Protein AF-A0AAN4Z1X7-F1 (afdb_monomer_lite)

Sequence (114 aa):
MDCLIDHYNRSCDLYGVGACESGNLTFTEDGPDLEGLRINYEWLKKNYNSDELSQILCESDSLSVNKEQSFFYLYGMSWCDHIRELKEHTDVHSPPQLRVNGVVTQMPEFSNAF

pLDDT: mean 92.31, std 7.69, range [63.66, 98.44]

Radius of gyration: 15.56 Å; chains: 1; bounding box: 34×29×38 Å

Foldseek 3Di:
DQVLLVLLQVLCVVFNAAAFDTRPLQCVPLVCLQVVLVVVLVVVPVVDPPVQQQCFPDDDPVDTAGNLNVSLVVVLVVLPDDDDNDNYDNDNHGRSRCSNPSRLVPPVSNVVRD

Structure (mmCIF, N/CA/C/O backbone):
data_AF-A0AAN4Z1X7-F1
#
_entry.id   AF-A0AAN4Z1X7-F1
#
loop_
_atom_site.group_PDB
_atom_site.id
_atom_site.type_symbol
_atom_site.label_atom_id
_atom_site.label_alt_id
_atom_site.label_comp_id
_atom_site.label_asym_id
_atom_site.label_entity_id
_atom_site.label_seq_id
_atom_site.pdbx_PDB_ins_code
_atom_site.Cartn_x
_atom_site.Cartn_y
_atom_site.Cartn_z
_atom_site.occupancy
_atom_site.B_iso_or_equiv
_atom_site.auth_seq_id
_atom_site.auth_comp_id
_atom_site.auth_asym_id
_atom_site.auth_atom_id
_atom_site.pdbx_PDB_model_num
ATOM 1 N N . MET A 1 1 ? -3.225 -9.697 -15.180 1.00 82.44 1 MET A N 1
ATOM 2 C CA . MET A 1 1 ? -1.793 -9.366 -15.070 1.00 82.44 1 MET A CA 1
ATOM 3 C C . MET A 1 1 ? -1.565 -7.961 -15.601 1.00 82.44 1 MET A C 1
ATOM 5 O O . MET A 1 1 ? -1.143 -7.112 -14.833 1.00 82.44 1 MET A O 1
ATOM 9 N N . ASP A 1 2 ? -2.006 -7.694 -16.830 1.00 93.38 2 ASP A N 1
ATOM 10 C CA . ASP A 1 2 ? -1.877 -6.406 -17.532 1.00 93.38 2 ASP A CA 1
ATOM 11 C C . ASP A 1 2 ? -2.315 -5.184 -16.713 1.00 93.38 2 ASP A C 1
ATOM 13 O O . ASP A 1 2 ? -1.596 -4.200 -16.668 1.00 93.38 2 ASP A O 1
ATOM 17 N N . CYS A 1 3 ? -3.426 -5.266 -15.970 1.00 94.12 3 CYS A N 1
ATOM 18 C CA . CYS A 1 3 ? -3.871 -4.167 -15.101 1.00 94.12 3 CYS A CA 1
ATOM 19 C C . CYS A 1 3 ? -2.816 -3.758 -14.053 1.00 94.12 3 CYS A C 1
ATOM 21 O O . CYS A 1 3 ? -2.601 -2.570 -13.831 1.00 94.12 3 CYS A O 1
ATOM 23 N N . LEU A 1 4 ? -2.141 -4.731 -13.425 1.00 92.88 4 LEU A N 1
ATOM 24 C CA . LEU A 1 4 ? -1.117 -4.438 -12.419 1.00 92.88 4 LEU A CA 1
ATOM 25 C C . LEU A 1 4 ? 0.152 -3.894 -13.080 1.00 92.88 4 LEU A C 1
ATOM 27 O O . LEU A 1 4 ? 0.718 -2.921 -12.599 1.00 92.88 4 LEU A O 1
ATOM 31 N N . ILE A 1 5 ? 0.553 -4.472 -14.213 1.00 94.50 5 ILE A N 1
ATOM 32 C CA . ILE A 1 5 ? 1.678 -3.972 -15.015 1.00 94.50 5 ILE A CA 1
ATOM 33 C C . ILE A 1 5 ? 1.442 -2.510 -15.419 1.00 94.50 5 ILE A C 1
ATOM 35 O O . ILE A 1 5 ? 2.306 -1.662 -15.211 1.00 94.50 5 ILE A O 1
ATOM 39 N N . ASP A 1 6 ? 0.254 -2.195 -15.936 1.00 95.44 6 ASP A N 1
ATOM 40 C CA . ASP A 1 6 ? -0.126 -0.840 -16.334 1.00 95.44 6 ASP A CA 1
ATOM 41 C C . ASP A 1 6 ? -0.187 0.118 -15.141 1.00 95.44 6 ASP A C 1
ATOM 43 O O . ASP A 1 6 ? 0.212 1.279 -15.257 1.00 95.44 6 ASP A O 1
ATOM 47 N N . HIS A 1 7 ? -0.668 -0.352 -13.988 1.00 94.75 7 HIS A N 1
ATOM 48 C CA . HIS A 1 7 ? -0.675 0.425 -12.749 1.00 94.75 7 HIS A CA 1
ATOM 49 C C . HIS A 1 7 ? 0.740 0.824 -12.324 1.00 94.75 7 HIS A C 1
ATOM 51 O O . HIS A 1 7 ? 0.985 1.991 -12.017 1.00 94.75 7 HIS A O 1
ATOM 57 N N . TYR A 1 8 ? 1.680 -0.116 -12.353 1.00 94.38 8 TYR A N 1
ATOM 58 C CA . TYR A 1 8 ? 3.068 0.129 -11.967 1.00 94.38 8 TYR A CA 1
ATOM 59 C C . TYR A 1 8 ? 3.817 1.003 -12.979 1.00 94.38 8 TYR A C 1
ATOM 61 O O . TYR A 1 8 ? 4.508 1.940 -12.575 1.00 94.38 8 TYR A O 1
ATOM 69 N N . ASN A 1 9 ? 3.565 0.820 -14.279 1.00 93.12 9 ASN A N 1
ATOM 70 C CA . ASN A 1 9 ? 4.035 1.746 -15.314 1.00 93.12 9 ASN A CA 1
ATOM 71 C C . ASN A 1 9 ? 3.577 3.189 -15.037 1.00 93.12 9 ASN A C 1
ATOM 73 O O . ASN A 1 9 ? 4.386 4.108 -15.058 1.00 93.12 9 ASN A O 1
ATOM 77 N N . ARG A 1 10 ? 2.298 3.403 -14.702 1.00 92.88 10 ARG A N 1
ATOM 78 C CA . ARG A 1 10 ? 1.779 4.748 -14.380 1.00 92.88 10 ARG A CA 1
ATOM 79 C C . ARG A 1 10 ? 2.271 5.277 -13.034 1.00 92.88 10 ARG A C 1
ATOM 81 O O . ARG A 1 10 ? 2.435 6.480 -12.865 1.00 92.88 10 ARG A O 1
ATOM 88 N N . SER A 1 11 ? 2.495 4.395 -12.064 1.00 92.06 11 SER A N 1
ATOM 89 C CA . SER A 1 11 ? 3.035 4.764 -10.751 1.00 92.06 11 SER A CA 1
ATOM 90 C C . SER A 1 11 ? 4.480 5.248 -10.856 1.00 92.06 11 SER A C 1
ATOM 92 O O . SER A 1 11 ? 4.876 6.140 -10.113 1.00 92.06 11 SER A O 1
ATOM 94 N N . CYS A 1 12 ? 5.245 4.708 -11.805 1.00 89.44 12 CYS A N 1
ATOM 95 C CA . CYS A 1 12 ? 6.591 5.156 -12.146 1.00 89.44 12 CYS A CA 1
ATOM 96 C C . CYS A 1 12 ? 6.612 6.621 -12.597 1.00 89.44 12 CYS A C 1
ATOM 98 O O . CYS A 1 12 ? 7.418 7.399 -12.088 1.00 89.44 12 CYS A O 1
ATOM 100 N N . ASP A 1 13 ? 5.650 7.027 -13.431 1.00 86.81 13 ASP A N 1
ATOM 101 C CA . ASP A 1 13 ? 5.503 8.422 -13.868 1.00 86.81 13 ASP A CA 1
ATOM 102 C C . ASP A 1 13 ? 5.146 9.380 -12.715 1.00 86.81 13 ASP A C 1
ATOM 104 O O . ASP A 1 13 ? 5.516 10.553 -12.736 1.00 86.81 13 ASP A O 1
ATOM 108 N N . LEU A 1 14 ? 4.398 8.898 -11.715 1.00 88.00 14 LEU A N 1
ATOM 109 C CA . LEU A 1 14 ? 3.872 9.722 -10.619 1.00 88.00 14 LEU A CA 1
ATOM 110 C C . LEU A 1 14 ? 4.796 9.793 -9.399 1.00 88.00 14 LEU A C 1
ATOM 112 O O . LEU A 1 14 ? 4.889 10.838 -8.755 1.00 88.00 14 LEU A O 1
ATOM 116 N N . TYR A 1 15 ? 5.423 8.673 -9.047 1.00 87.69 15 TYR A N 1
ATOM 117 C CA . TYR A 1 15 ? 6.139 8.481 -7.784 1.00 87.69 15 TYR A CA 1
ATOM 118 C C . TYR A 1 15 ? 7.612 8.109 -7.972 1.00 87.69 15 TYR A C 1
ATOM 120 O O . TYR A 1 15 ? 8.333 7.986 -6.979 1.00 87.69 15 TYR A O 1
ATOM 128 N N . GLY A 1 16 ? 8.062 7.905 -9.213 1.00 81.88 16 GLY A N 1
ATOM 129 C CA . GLY A 1 16 ? 9.452 7.596 -9.520 1.00 81.88 16 GLY A CA 1
ATOM 130 C C . GLY A 1 16 ? 10.387 8.750 -9.163 1.00 81.88 16 GLY A C 1
ATOM 131 O O . GLY A 1 16 ? 10.045 9.924 -9.301 1.00 81.88 16 GLY A O 1
ATOM 132 N N . VAL A 1 17 ? 11.593 8.410 -8.709 1.00 78.12 17 VAL A N 1
ATOM 133 C CA . VAL A 1 17 ? 12.661 9.380 -8.442 1.00 78.12 17 VAL A CA 1
ATOM 134 C C . VAL A 1 17 ? 13.876 9.018 -9.291 1.00 78.12 17 VAL A C 1
ATOM 136 O O . VAL A 1 17 ? 14.454 7.947 -9.123 1.00 78.12 17 VAL A O 1
ATOM 139 N N . GLY A 1 18 ? 14.277 9.914 -10.194 1.00 81.19 18 GLY A N 1
ATOM 140 C CA . GLY A 1 18 ? 15.340 9.647 -11.168 1.00 81.19 18 GLY A CA 1
ATOM 141 C C . GLY A 1 18 ? 14.875 8.723 -12.298 1.00 81.19 18 GLY A C 1
ATOM 142 O O . GLY A 1 18 ? 13.728 8.804 -12.735 1.00 81.19 18 GLY A O 1
ATOM 143 N N . ALA A 1 19 ? 15.768 7.864 -12.796 1.00 80.38 19 ALA A N 1
ATOM 144 C CA . ALA A 1 19 ? 15.392 6.834 -13.757 1.00 80.38 19 ALA A CA 1
ATOM 145 C C . ALA A 1 19 ? 14.496 5.783 -13.097 1.00 80.38 19 ALA A C 1
ATOM 147 O O . ALA A 1 19 ? 14.825 5.247 -12.038 1.00 80.38 19 ALA A O 1
ATOM 148 N N . CYS A 1 20 ? 13.380 5.478 -13.748 1.00 85.00 20 CYS A N 1
ATOM 149 C CA . CYS A 1 20 ? 12.407 4.513 -13.275 1.00 85.00 20 CYS A CA 1
ATOM 150 C C . CYS A 1 20 ? 11.946 3.659 -14.464 1.00 8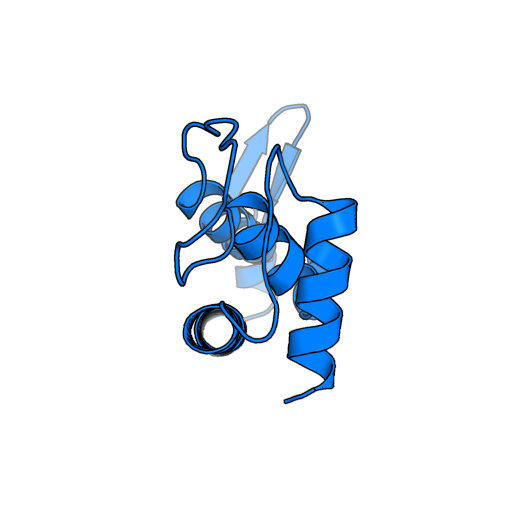5.00 20 CYS A C 1
ATOM 152 O O . CYS A 1 20 ? 11.548 4.187 -15.501 1.00 85.00 20 CYS A O 1
ATOM 154 N N . GLU A 1 21 ? 12.031 2.341 -14.302 1.00 86.56 21 GLU A N 1
ATOM 155 C CA . GLU A 1 21 ? 11.411 1.343 -15.171 1.00 86.56 21 GLU A CA 1
ATOM 156 C C . GLU A 1 21 ? 10.610 0.401 -14.274 1.00 86.56 21 GLU A C 1
ATOM 158 O O . GLU A 1 21 ? 11.050 0.062 -13.178 1.00 86.56 21 GLU A O 1
ATOM 163 N N . SER A 1 22 ? 9.410 0.021 -14.704 1.00 88.38 22 SER A N 1
ATOM 164 C CA . SER A 1 22 ? 8.514 -0.823 -13.916 1.00 88.38 22 SER A CA 1
ATOM 165 C C . SER A 1 22 ? 7.610 -1.645 -14.845 1.00 88.38 22 SER A C 1
ATOM 167 O O . SER A 1 22 ? 7.900 -1.807 -16.036 1.00 88.38 22 SER A O 1
ATOM 169 N N . GLY A 1 23 ? 6.538 -2.226 -14.313 1.00 89.44 23 GLY A N 1
ATOM 170 C CA . GLY A 1 23 ? 5.602 -3.030 -15.087 1.00 89.44 23 GLY A CA 1
ATOM 171 C C . GLY A 1 23 ? 6.166 -4.415 -15.388 1.00 89.44 23 GLY A C 1
ATOM 172 O O . GLY A 1 23 ? 6.348 -5.212 -14.478 1.00 89.44 23 GLY A O 1
ATOM 173 N N . ASN A 1 24 ? 6.427 -4.747 -16.657 1.00 92.50 24 ASN A N 1
ATOM 174 C CA . ASN A 1 24 ? 6.860 -6.106 -17.026 1.00 92.50 24 ASN A CA 1
ATOM 175 C C . ASN A 1 24 ? 8.194 -6.512 -16.384 1.00 92.50 24 ASN A C 1
ATOM 177 O O . ASN A 1 24 ? 8.364 -7.682 -16.053 1.00 92.50 24 ASN A O 1
ATOM 181 N N . LEU A 1 25 ? 9.123 -5.563 -16.228 1.00 92.75 25 LEU A N 1
ATOM 182 C CA . LEU A 1 25 ? 10.428 -5.814 -15.612 1.00 92.75 25 LEU A CA 1
ATOM 183 C C . LEU A 1 25 ? 10.290 -6.205 -14.134 1.00 92.75 25 LEU A C 1
ATOM 185 O O . LEU A 1 25 ? 11.011 -7.082 -13.668 1.00 92.75 25 LEU A O 1
ATOM 189 N N . THR A 1 26 ? 9.355 -5.569 -13.425 1.00 94.38 26 THR A N 1
ATOM 190 C CA . THR A 1 26 ? 9.253 -5.618 -11.961 1.00 94.38 26 THR A 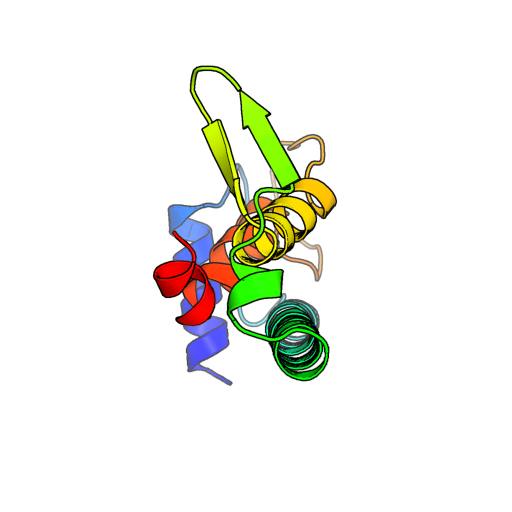CA 1
ATOM 191 C C . THR A 1 26 ? 8.063 -6.425 -11.447 1.00 94.38 26 THR A C 1
ATOM 193 O O . THR A 1 26 ? 7.969 -6.713 -10.256 1.00 94.38 26 THR A O 1
ATOM 196 N N . PHE A 1 27 ? 7.162 -6.859 -12.337 1.00 93.62 27 PHE A N 1
ATOM 197 C CA . PHE A 1 27 ? 5.903 -7.521 -11.985 1.00 93.62 27 PHE A CA 1
ATOM 198 C C . PHE A 1 27 ? 6.079 -8.736 -11.064 1.00 93.62 27 PHE A C 1
ATOM 200 O O . PHE A 1 27 ? 5.232 -8.988 -10.204 1.00 93.62 27 PHE A O 1
ATOM 207 N N . THR A 1 28 ? 7.161 -9.500 -11.238 1.00 94.25 28 THR A N 1
ATOM 208 C CA . THR A 1 28 ? 7.427 -10.690 -10.419 1.00 94.25 28 THR A CA 1
ATOM 209 C C . THR A 1 28 ? 7.735 -10.366 -8.961 1.00 94.25 28 THR A C 1
ATOM 211 O O . THR A 1 28 ? 7.642 -11.275 -8.148 1.00 94.25 28 THR A O 1
ATOM 214 N N . GLU A 1 29 ? 8.041 -9.110 -8.633 1.00 95.38 29 GLU A N 1
ATOM 215 C CA . GLU A 1 29 ? 8.238 -8.606 -7.268 1.00 95.38 29 GLU A CA 1
ATOM 216 C C . GLU A 1 29 ? 7.055 -7.730 -6.819 1.00 95.38 29 GLU A C 1
ATOM 218 O O . GLU A 1 29 ? 6.533 -7.903 -5.719 1.00 95.38 29 GLU A O 1
ATOM 223 N N . ASP A 1 30 ? 6.540 -6.874 -7.708 1.00 95.31 30 ASP A N 1
ATOM 224 C CA . ASP A 1 30 ? 5.399 -5.990 -7.431 1.00 95.31 30 ASP A CA 1
ATOM 225 C C . ASP A 1 30 ? 4.115 -6.765 -7.077 1.00 95.31 30 ASP A C 1
ATOM 227 O O . ASP A 1 30 ? 3.358 -6.390 -6.178 1.00 95.31 30 ASP A O 1
ATOM 231 N N . GLY A 1 31 ? 3.854 -7.869 -7.788 1.00 95.19 31 GLY A N 1
ATOM 232 C CA . GLY A 1 31 ? 2.713 -8.743 -7.521 1.00 95.19 31 GLY A CA 1
ATOM 233 C C . GLY A 1 31 ? 2.772 -9.363 -6.120 1.00 95.19 31 GLY A C 1
ATOM 234 O O . GLY A 1 31 ? 1.811 -9.215 -5.358 1.00 95.19 31 GLY A O 1
ATOM 235 N N . PRO A 1 32 ? 3.875 -10.044 -5.760 1.00 96.31 32 PRO A N 1
ATOM 236 C CA . PRO A 1 32 ? 4.084 -10.552 -4.408 1.00 96.31 32 PRO A CA 1
ATOM 237 C C . PRO A 1 32 ? 4.069 -9.492 -3.306 1.00 96.31 32 PRO A C 1
ATOM 239 O O . PRO A 1 32 ? 3.539 -9.783 -2.236 1.00 96.31 32 PRO A O 1
ATOM 242 N N . ASP A 1 33 ? 4.578 -8.281 -3.538 1.00 96.94 33 ASP A N 1
ATOM 243 C CA . ASP A 1 33 ? 4.489 -7.200 -2.548 1.00 96.94 33 ASP A CA 1
ATOM 244 C C . ASP A 1 33 ? 3.037 -6.834 -2.229 1.00 96.94 33 ASP A C 1
ATOM 246 O O . ASP A 1 33 ? 2.657 -6.731 -1.058 1.00 96.94 33 ASP A O 1
ATOM 250 N N . LEU A 1 34 ? 2.212 -6.674 -3.271 1.00 97.00 34 LEU A N 1
ATOM 251 C CA . LEU A 1 34 ? 0.795 -6.357 -3.120 1.00 97.00 34 LEU A CA 1
ATOM 252 C C . LEU A 1 34 ? 0.046 -7.481 -2.403 1.00 97.00 34 LEU A C 1
ATOM 254 O O . LEU A 1 34 ? -0.655 -7.243 -1.417 1.00 97.00 34 LEU A O 1
ATOM 258 N N . GLU A 1 35 ? 0.181 -8.709 -2.897 1.00 97.06 35 GLU A N 1
ATOM 259 C CA . GLU A 1 35 ? -0.573 -9.835 -2.353 1.00 97.06 35 GLU A CA 1
ATOM 260 C C . GLU A 1 35 ? -0.086 -10.217 -0.951 1.00 97.06 35 GLU A C 1
ATOM 262 O O . GLU A 1 35 ? -0.888 -10.513 -0.065 1.00 97.06 35 GLU A O 1
ATOM 267 N N . GLY A 1 36 ? 1.222 -10.124 -0.704 1.00 97.81 36 GLY A N 1
ATOM 268 C CA . GLY A 1 36 ? 1.806 -10.323 0.615 1.00 97.81 36 GLY A CA 1
ATOM 269 C C . GLY A 1 36 ? 1.253 -9.335 1.639 1.00 97.81 36 GLY A C 1
ATOM 270 O O . GLY A 1 36 ? 0.894 -9.738 2.748 1.00 97.81 36 GLY A O 1
ATOM 271 N N . LEU A 1 37 ? 1.116 -8.053 1.277 1.00 98.06 37 LEU A N 1
ATOM 272 C CA . LEU A 1 37 ? 0.534 -7.066 2.186 1.00 98.06 37 LEU A CA 1
ATOM 273 C C . LEU A 1 37 ? -0.963 -7.305 2.423 1.00 98.06 37 LEU A C 1
ATOM 275 O O . LEU A 1 37 ? -1.410 -7.197 3.565 1.00 98.06 37 LEU A O 1
ATOM 279 N N . ARG A 1 38 ? -1.724 -7.691 1.390 1.00 98.00 38 ARG A N 1
ATOM 280 C CA . ARG A 1 38 ? -3.149 -8.048 1.520 1.00 98.00 38 ARG A CA 1
ATOM 281 C C . ARG A 1 38 ? -3.361 -9.222 2.468 1.00 98.00 38 ARG A C 1
ATOM 283 O O . ARG A 1 38 ? -4.135 -9.094 3.412 1.00 98.00 38 ARG A O 1
ATOM 290 N N . ILE A 1 39 ? -2.617 -10.315 2.293 1.00 98.44 39 ILE A N 1
ATOM 291 C CA . ILE A 1 39 ? -2.689 -11.486 3.181 1.00 98.44 39 ILE A CA 1
ATOM 292 C C . ILE A 1 39 ? -2.327 -11.101 4.621 1.00 98.44 39 ILE A C 1
ATOM 294 O O . ILE A 1 39 ? -3.003 -11.515 5.566 1.00 98.44 39 ILE A O 1
ATOM 298 N N . ASN A 1 40 ? -1.288 -10.282 4.810 1.00 98.12 40 ASN A N 1
ATOM 299 C CA . ASN A 1 40 ? -0.899 -9.803 6.138 1.00 98.12 40 ASN A CA 1
ATOM 300 C C . ASN A 1 40 ? -1.986 -8.928 6.783 1.00 98.12 40 ASN A C 1
ATOM 302 O O . ASN A 1 40 ? -2.247 -9.058 7.981 1.00 98.12 40 ASN A O 1
ATOM 306 N N . TYR A 1 41 ? -2.650 -8.072 6.003 1.00 98.38 41 TYR A N 1
ATOM 307 C CA . TYR A 1 41 ? -3.758 -7.253 6.486 1.00 98.38 41 TYR A CA 1
ATOM 308 C C . TYR A 1 41 ? -4.991 -8.106 6.828 1.00 98.38 41 TYR A C 1
ATOM 310 O O . TYR A 1 41 ? -5.598 -7.922 7.884 1.00 98.38 41 TYR A O 1
ATOM 318 N N . GLU A 1 42 ? -5.334 -9.105 6.011 1.00 98.25 42 GLU A N 1
ATOM 319 C CA . GLU A 1 42 ? -6.387 -10.073 6.349 1.00 98.25 42 GLU A CA 1
ATOM 320 C C . GLU A 1 42 ? -6.081 -10.792 7.669 1.00 98.25 42 GLU A C 1
ATOM 322 O O . GLU A 1 42 ? -6.960 -10.963 8.519 1.00 98.25 42 GLU A O 1
ATOM 327 N N . TRP A 1 43 ? -4.818 -11.170 7.881 1.00 98.31 43 TRP A N 1
ATOM 328 C CA . TRP A 1 43 ? -4.368 -11.749 9.142 1.00 98.31 43 TRP A CA 1
ATOM 329 C C . TRP A 1 43 ? -4.539 -10.788 10.318 1.00 98.31 43 TRP A C 1
ATOM 331 O O . TRP A 1 43 ? -5.009 -11.214 11.374 1.00 98.31 43 TRP A O 1
ATOM 341 N N . LEU A 1 44 ? -4.228 -9.501 10.149 1.00 98.06 44 LEU A N 1
ATOM 342 C CA . LEU A 1 44 ? -4.490 -8.480 11.164 1.00 98.06 44 LEU A CA 1
ATOM 343 C C . LEU A 1 44 ? -5.984 -8.453 11.535 1.00 98.06 44 LEU A C 1
ATOM 345 O O . LEU A 1 44 ? -6.326 -8.603 12.707 1.00 98.06 44 LEU A O 1
ATOM 349 N N . LYS A 1 45 ? -6.883 -8.350 10.548 1.00 97.38 45 LYS A N 1
ATOM 350 C CA . LYS A 1 45 ? -8.341 -8.296 10.782 1.00 97.38 45 LYS A CA 1
ATOM 351 C C . LYS A 1 45 ? -8.911 -9.587 11.371 1.00 97.38 45 LYS A C 1
ATOM 353 O O . LYS A 1 45 ? -9.929 -9.550 12.053 1.00 97.38 45 LYS A O 1
ATOM 358 N N . LYS A 1 46 ? -8.273 -10.732 11.121 1.00 98.06 46 LYS A N 1
ATOM 359 C CA . LYS A 1 46 ? -8.676 -12.023 11.697 1.00 98.06 46 LYS A CA 1
ATOM 360 C C . LYS A 1 46 ? -8.276 -12.172 13.166 1.00 98.06 46 LYS A C 1
ATOM 362 O O . LYS A 1 46 ? -8.955 -12.885 13.902 1.00 98.06 46 LYS A O 1
ATOM 367 N N . ASN A 1 47 ? -7.170 -11.555 13.578 1.00 98.12 47 ASN A N 1
ATOM 368 C CA . ASN A 1 47 ? -6.619 -11.704 14.928 1.00 98.12 47 ASN A CA 1
ATOM 369 C C . ASN A 1 47 ? -7.081 -10.617 15.907 1.00 98.12 47 ASN A C 1
ATOM 371 O O . ASN A 1 47 ? -6.935 -10.812 17.110 1.00 98.12 47 ASN A O 1
ATOM 375 N N . TYR A 1 48 ? -7.637 -9.509 15.413 1.00 98.12 48 TYR A N 1
ATOM 376 C CA . TYR A 1 48 ? -8.085 -8.389 16.237 1.00 98.12 48 TYR A CA 1
ATOM 377 C C . TYR A 1 48 ? -9.519 -7.993 15.900 1.00 98.12 48 TYR A C 1
ATOM 379 O O . TYR A 1 48 ? -9.899 -7.913 14.732 1.00 98.12 48 TYR A O 1
ATOM 387 N N . ASN A 1 49 ? -10.310 -7.704 16.929 1.00 97.94 49 ASN A N 1
ATOM 388 C CA . ASN A 1 49 ? -11.646 -7.141 16.750 1.00 97.94 49 ASN A CA 1
ATOM 389 C C . ASN A 1 49 ? -11.597 -5.618 16.500 1.00 97.94 49 ASN A C 1
ATOM 391 O O . ASN A 1 49 ? -10.542 -4.988 16.575 1.00 97.94 49 ASN A O 1
ATOM 395 N N . SER A 1 50 ? -12.750 -5.012 16.206 1.00 96.50 50 SER A N 1
ATOM 396 C CA . SER A 1 50 ? -12.846 -3.582 15.880 1.00 96.50 50 SER A CA 1
ATOM 397 C C . SER A 1 50 ? -12.339 -2.650 16.988 1.00 96.50 50 SER A C 1
ATOM 399 O O . SER A 1 50 ? -11.708 -1.639 16.675 1.00 96.50 50 SER A O 1
ATOM 401 N N . ASP A 1 51 ? -12.565 -2.984 18.262 1.00 97.88 51 ASP A N 1
ATOM 402 C CA . ASP A 1 51 ? -12.113 -2.163 19.393 1.00 97.88 51 ASP A CA 1
ATOM 403 C C . ASP A 1 51 ? -10.585 -2.224 19.522 1.00 97.88 51 ASP A C 1
ATOM 405 O O . ASP A 1 51 ? -9.924 -1.204 19.715 1.00 97.88 51 ASP A O 1
ATOM 409 N N . GLU A 1 52 ? -10.004 -3.413 19.339 1.00 98.19 52 GLU A N 1
ATOM 410 C CA . GLU A 1 52 ? -8.552 -3.604 19.347 1.00 98.19 52 GLU A CA 1
ATOM 411 C C . GLU A 1 52 ? -7.874 -2.895 18.170 1.00 98.19 52 GLU A C 1
ATOM 413 O O . GLU A 1 52 ? -6.819 -2.289 18.343 1.00 98.19 52 GLU A O 1
ATOM 418 N N . LEU A 1 53 ? -8.470 -2.929 16.976 1.00 98.19 53 LEU A N 1
ATOM 419 C CA . LEU A 1 53 ? -7.954 -2.222 15.798 1.00 98.19 53 LEU A CA 1
ATOM 420 C C . LEU A 1 53 ? -8.014 -0.697 15.952 1.00 98.19 53 LEU A C 1
ATOM 422 O O . LEU A 1 53 ? -7.110 0.005 15.497 1.00 98.19 53 LEU A O 1
ATOM 426 N N . SER A 1 54 ? -9.037 -0.196 16.646 1.00 97.69 54 SER A N 1
ATOM 427 C CA . SER A 1 54 ? -9.218 1.235 16.921 1.00 97.69 54 SER A CA 1
ATOM 428 C C . SER A 1 54 ? -8.353 1.741 18.080 1.00 97.69 54 SER A C 1
ATOM 430 O O . SER A 1 54 ? -8.294 2.945 18.323 1.00 97.69 54 SER A O 1
ATOM 432 N N . GLN A 1 55 ? -7.666 0.848 18.799 1.00 98.25 55 GLN A N 1
ATOM 433 C CA . GLN A 1 55 ? -6.795 1.215 19.910 1.00 98.25 55 GLN A CA 1
ATOM 434 C C . GLN A 1 55 ? -5.663 2.134 19.434 1.00 98.25 55 GLN A C 1
ATOM 436 O O . GLN A 1 55 ? -4.865 1.747 18.578 1.00 98.25 55 GLN A O 1
ATOM 441 N N . ILE A 1 56 ? -5.551 3.316 20.045 1.00 98.12 56 ILE A N 1
ATOM 442 C CA . ILE A 1 56 ? -4.433 4.240 19.822 1.00 98.12 56 ILE A CA 1
ATOM 443 C C . ILE A 1 56 ? -3.140 3.624 20.364 1.00 98.12 56 ILE A C 1
ATOM 445 O O . ILE A 1 56 ? -3.074 3.214 21.524 1.00 98.12 56 ILE A O 1
ATOM 449 N N . LEU A 1 57 ? -2.119 3.538 19.511 1.00 96.50 57 LEU A N 1
ATOM 450 C CA . LEU A 1 57 ? -0.797 2.999 19.851 1.00 96.50 57 LEU A CA 1
ATOM 451 C C . LEU A 1 57 ? 0.272 4.082 19.971 1.00 96.50 57 LEU A C 1
ATOM 453 O O . LEU A 1 57 ? 1.246 3.903 20.698 1.00 96.50 57 LEU A O 1
ATOM 457 N N . CYS A 1 58 ? 0.106 5.184 19.246 1.00 94.06 58 CYS A N 1
ATOM 458 C CA . CYS A 1 58 ? 0.999 6.330 19.288 1.00 94.06 58 CYS A CA 1
ATOM 459 C C . CYS A 1 58 ? 0.157 7.601 19.234 1.00 94.06 58 CYS A C 1
ATOM 461 O O . CYS A 1 58 ? -0.733 7.712 18.392 1.00 94.06 58 CYS A O 1
ATOM 463 N N . GLU A 1 59 ? 0.438 8.546 20.124 1.00 95.75 59 GLU A N 1
ATOM 464 C CA . GLU A 1 59 ? -0.251 9.828 20.188 1.00 95.75 59 GLU A CA 1
ATOM 465 C C . GLU A 1 59 ? 0.764 10.937 20.471 1.00 95.75 59 GLU A C 1
ATOM 467 O O . GLU A 1 59 ? 1.624 10.817 21.345 1.00 95.75 59 GLU A O 1
ATOM 472 N N . SER A 1 60 ? 0.677 12.008 19.694 1.00 93.19 60 SER A N 1
ATOM 473 C CA . SER A 1 60 ? 1.425 13.250 19.853 1.00 93.19 60 SER A CA 1
ATOM 474 C C . SER A 1 60 ? 0.512 14.431 19.528 1.00 93.19 60 SER A C 1
ATOM 476 O O . SER A 1 60 ? -0.585 14.237 19.002 1.00 93.19 60 SER A O 1
ATOM 478 N N . ASP A 1 61 ? 0.984 15.655 19.765 1.00 93.31 61 ASP A N 1
ATOM 479 C CA . ASP A 1 61 ? 0.202 16.883 19.555 1.00 93.31 61 ASP A CA 1
ATOM 480 C C . ASP A 1 61 ? -0.369 17.034 18.130 1.00 93.31 61 ASP A C 1
ATOM 482 O O . ASP A 1 61 ? -1.347 17.752 17.930 1.00 93.31 61 ASP A O 1
ATOM 486 N N . SER A 1 62 ? 0.233 16.378 17.131 1.00 92.75 62 SER A N 1
ATOM 487 C CA . SER A 1 62 ? -0.156 16.480 15.719 1.00 92.75 62 SER A CA 1
ATOM 488 C C . SER A 1 62 ? -0.552 15.157 15.063 1.00 92.75 62 SER A C 1
ATOM 490 O O . SER A 1 62 ? -0.952 15.162 13.899 1.00 92.75 62 SER A O 1
ATOM 492 N N . LEU A 1 63 ? -0.437 14.027 15.766 1.00 93.62 63 LEU A N 1
ATOM 493 C CA . LEU A 1 63 ? -0.644 12.707 15.176 1.00 93.62 63 LEU A CA 1
ATOM 494 C C . LEU A 1 63 ? -1.169 11.716 16.213 1.00 93.62 63 LEU A C 1
ATOM 496 O O . LEU A 1 63 ? -0.513 11.488 17.227 1.00 93.62 63 LEU A O 1
ATOM 500 N N . SER A 1 64 ? -2.298 11.081 15.908 1.00 96.44 64 SER A N 1
ATOM 501 C CA . SER A 1 64 ? -2.834 9.937 16.645 1.00 96.44 64 SER A CA 1
ATOM 502 C C . SER A 1 64 ? -2.940 8.756 15.686 1.00 96.44 64 SER A C 1
ATOM 504 O O . SER A 1 64 ? -3.525 8.886 14.613 1.00 96.44 64 SER A O 1
ATOM 506 N N . VAL A 1 65 ? -2.314 7.635 16.043 1.00 97.88 65 VAL A N 1
ATOM 507 C CA . VAL A 1 65 ? -2.212 6.436 15.205 1.00 97.88 65 VAL A CA 1
ATOM 508 C C . VAL A 1 65 ? -2.858 5.268 15.930 1.00 97.88 65 VAL A C 1
ATOM 510 O O . VAL A 1 65 ? -2.377 4.838 16.985 1.00 97.88 65 VAL A O 1
ATOM 513 N N . ASN A 1 66 ? -3.926 4.726 15.349 1.00 98.19 66 ASN A N 1
ATOM 514 C CA . ASN A 1 66 ? -4.542 3.493 15.830 1.00 98.19 66 ASN A CA 1
ATOM 515 C C . ASN A 1 66 ? -3.804 2.240 15.318 1.00 98.19 66 ASN A C 1
ATOM 517 O O . ASN A 1 66 ? -2.906 2.314 14.475 1.00 98.19 66 ASN A O 1
ATOM 521 N N . LYS A 1 67 ? -4.153 1.063 15.843 1.00 98.19 67 LYS A N 1
ATOM 522 C CA . LYS A 1 67 ? -3.502 -0.204 15.479 1.00 98.19 67 LYS A CA 1
ATOM 523 C C . LYS A 1 67 ? -3.631 -0.514 13.984 1.00 98.19 67 LYS A C 1
ATOM 525 O O . LYS A 1 67 ? -2.650 -0.950 13.384 1.00 98.19 67 LYS A O 1
ATOM 530 N N . GLU A 1 68 ? -4.780 -0.248 13.373 1.00 98.25 68 GLU A N 1
ATOM 531 C CA . GLU A 1 68 ? -4.987 -0.447 11.933 1.00 98.25 68 GLU A CA 1
ATOM 532 C C . GLU A 1 68 ? -4.107 0.476 11.072 1.00 98.25 68 GLU A C 1
ATOM 534 O O . GLU A 1 68 ? -3.416 0.008 10.173 1.00 98.25 68 GLU A O 1
ATOM 539 N N . GLN A 1 69 ? -4.025 1.764 11.398 1.00 98.25 69 GLN A N 1
ATOM 540 C CA . GLN A 1 69 ? -3.130 2.722 10.744 1.00 98.25 69 GLN A CA 1
ATOM 541 C C . GLN A 1 69 ? -1.656 2.362 10.956 1.00 98.25 69 GLN A C 1
ATOM 543 O O . GLN A 1 69 ? -0.838 2.495 10.044 1.00 98.25 69 GLN A O 1
ATOM 548 N N . SER A 1 70 ? -1.303 1.864 12.148 1.00 97.81 70 SER A N 1
ATOM 549 C CA . SER A 1 70 ? 0.071 1.472 12.476 1.00 97.81 70 SER A CA 1
ATO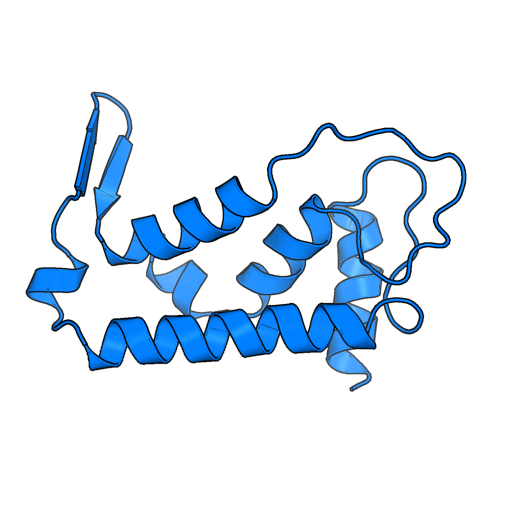M 550 C C . SER A 1 70 ? 0.605 0.376 11.552 1.00 97.81 70 SER A C 1
ATOM 552 O O . SER A 1 70 ? 1.790 0.387 11.235 1.00 97.81 70 SER A O 1
ATOM 554 N N . PHE A 1 71 ? -0.260 -0.517 11.055 1.00 98.00 71 PHE A N 1
ATOM 555 C CA . PHE A 1 71 ? 0.110 -1.540 10.077 1.00 98.00 71 PHE A CA 1
ATOM 556 C C . PHE A 1 71 ? 0.676 -0.913 8.796 1.00 98.00 71 PHE A C 1
ATOM 558 O O . PHE A 1 71 ? 1.766 -1.274 8.352 1.00 98.00 71 PHE A O 1
ATOM 565 N N . PHE A 1 72 ? -0.024 0.077 8.240 1.00 98.12 72 PHE A N 1
ATOM 566 C CA . PHE A 1 72 ? 0.405 0.764 7.022 1.00 98.12 72 PHE A CA 1
ATOM 567 C C . PHE A 1 72 ? 1.618 1.670 7.258 1.00 98.12 72 PHE A C 1
ATOM 569 O O . PHE A 1 72 ? 2.504 1.729 6.406 1.00 98.12 72 PHE A O 1
ATOM 576 N N . TYR A 1 73 ? 1.719 2.315 8.427 1.00 96.75 73 TYR A N 1
ATOM 577 C CA . TYR A 1 73 ? 2.937 3.043 8.799 1.00 96.75 73 TYR A CA 1
ATOM 578 C C . TYR A 1 73 ? 4.152 2.117 8.895 1.00 96.75 73 TYR A C 1
ATOM 580 O O . TYR A 1 73 ? 5.211 2.455 8.371 1.00 96.75 73 TYR A O 1
ATOM 588 N N . LEU A 1 74 ? 4.017 0.950 9.535 1.00 96.00 74 LEU A N 1
ATOM 589 C CA . LEU A 1 74 ? 5.095 -0.037 9.642 1.00 96.00 74 LEU A CA 1
ATOM 590 C C . LEU A 1 74 ? 5.528 -0.543 8.265 1.00 96.00 74 LEU A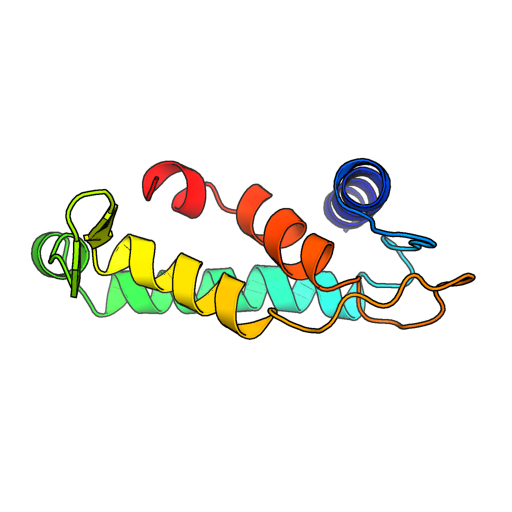 C 1
ATOM 592 O O . LEU A 1 74 ? 6.729 -0.638 8.012 1.00 96.00 74 LEU A O 1
ATOM 596 N N . TYR A 1 75 ? 4.572 -0.795 7.365 1.00 97.31 75 TYR A N 1
ATOM 597 C CA . TYR A 1 75 ? 4.876 -1.134 5.978 1.00 97.31 75 TYR A CA 1
ATOM 598 C C . TYR A 1 75 ? 5.693 -0.027 5.305 1.00 97.31 75 TYR A C 1
ATOM 600 O O . TYR A 1 75 ? 6.806 -0.289 4.860 1.00 97.31 75 TYR A O 1
ATOM 608 N N . GLY A 1 76 ? 5.209 1.219 5.308 1.00 95.75 76 GLY A N 1
ATOM 609 C CA . GLY A 1 76 ? 5.922 2.348 4.701 1.00 95.75 76 GLY A CA 1
ATOM 610 C C . GLY A 1 76 ? 7.327 2.557 5.276 1.00 95.75 76 GLY A C 1
ATOM 611 O O . GLY A 1 76 ? 8.285 2.721 4.525 1.00 95.75 76 GLY A O 1
ATOM 612 N N . MET A 1 77 ? 7.477 2.472 6.602 1.00 94.06 77 MET A N 1
ATOM 613 C CA . MET A 1 77 ? 8.773 2.614 7.274 1.00 94.06 77 MET A CA 1
ATOM 614 C C . MET A 1 77 ? 9.763 1.499 6.921 1.00 94.06 77 MET A C 1
ATOM 616 O O . MET A 1 77 ? 10.965 1.753 6.908 1.00 94.06 77 MET A O 1
ATOM 620 N N . SER A 1 78 ? 9.291 0.285 6.615 1.00 93.56 78 SER A N 1
ATOM 621 C CA . SER A 1 78 ? 10.171 -0.829 6.225 1.00 93.56 78 SER A CA 1
ATOM 622 C C . SER A 1 78 ? 10.893 -0.601 4.889 1.00 93.56 78 SER A C 1
ATOM 624 O O . SER A 1 78 ? 11.935 -1.206 4.650 1.00 93.56 78 SER A O 1
ATOM 626 N N . TRP A 1 79 ? 10.384 0.321 4.065 1.00 91.56 79 TRP A N 1
ATOM 627 C CA . TRP A 1 79 ? 10.950 0.711 2.770 1.00 91.56 79 TRP A CA 1
ATOM 628 C C . TRP A 1 79 ? 11.688 2.052 2.809 1.00 91.56 79 TRP A C 1
ATOM 630 O O . TRP A 1 79 ? 12.113 2.555 1.767 1.00 91.56 79 TRP A O 1
ATOM 640 N N . CYS A 1 80 ? 11.834 2.660 3.990 1.00 88.50 80 CYS A N 1
ATOM 641 C CA . CYS A 1 80 ? 12.615 3.880 4.144 1.00 88.50 80 CYS A CA 1
ATOM 642 C C . CYS A 1 80 ? 14.098 3.580 3.900 1.00 88.50 80 CYS A C 1
ATOM 644 O O . CYS A 1 80 ? 14.818 3.172 4.809 1.00 88.50 80 CYS A O 1
ATOM 646 N N . ASP A 1 81 ? 14.553 3.829 2.676 1.00 77.25 81 ASP A N 1
ATOM 647 C CA . ASP A 1 81 ? 15.955 3.740 2.280 1.00 77.25 81 ASP A CA 1
ATOM 648 C C . ASP A 1 81 ? 16.428 5.053 1.632 1.00 77.25 81 ASP A C 1
ATOM 650 O O . ASP A 1 81 ? 15.635 5.903 1.209 1.00 77.25 81 ASP A O 1
ATOM 654 N N . HIS A 1 82 ? 17.744 5.246 1.566 1.00 67.44 82 HIS A N 1
ATOM 655 C CA . HIS A 1 82 ? 18.354 6.383 0.896 1.00 67.44 82 HIS A CA 1
ATOM 656 C C . HIS A 1 82 ? 18.078 6.327 -0.608 1.00 67.44 82 HIS A C 1
ATOM 658 O O . HIS A 1 82 ? 18.672 5.540 -1.344 1.00 67.44 82 HIS A O 1
ATOM 664 N N . ILE A 1 83 ? 17.218 7.231 -1.073 1.00 64.44 83 ILE A N 1
ATOM 665 C CA . ILE A 1 83 ? 16.904 7.395 -2.491 1.00 64.44 83 ILE A CA 1
ATOM 666 C C . ILE A 1 83 ? 18.167 7.859 -3.219 1.00 64.44 83 ILE A C 1
ATOM 668 O O . ILE A 1 83 ? 18.611 8.997 -3.058 1.00 64.44 83 ILE A O 1
ATOM 672 N N . ARG A 1 84 ? 18.769 6.976 -4.014 1.00 63.66 84 ARG A N 1
ATOM 673 C CA . ARG A 1 84 ? 19.809 7.363 -4.968 1.00 63.66 84 ARG A CA 1
ATOM 674 C C . ARG A 1 84 ? 19.129 7.654 -6.292 1.00 63.66 84 ARG A C 1
ATOM 676 O O . ARG A 1 84 ? 18.464 6.777 -6.832 1.00 63.66 84 ARG A O 1
ATOM 683 N N . GLU A 1 85 ? 19.318 8.855 -6.826 1.00 67.56 85 GLU A N 1
ATOM 684 C CA . GLU A 1 85 ? 18.941 9.134 -8.210 1.00 67.56 85 GLU A CA 1
ATOM 685 C C . GLU A 1 85 ? 19.786 8.246 -9.130 1.00 67.56 85 GLU A C 1
ATOM 687 O O . GLU A 1 85 ? 20.994 8.446 -9.292 1.00 67.56 85 GLU A O 1
ATOM 692 N N . LEU A 1 86 ? 19.159 7.215 -9.689 1.00 68.81 86 LEU A N 1
ATOM 693 C CA . LEU A 1 86 ? 19.784 6.352 -10.680 1.00 68.81 86 LEU A CA 1
ATOM 694 C C . LEU A 1 86 ? 19.646 6.992 -12.062 1.00 68.81 86 LEU A C 1
ATOM 696 O O . LEU A 1 86 ? 18.637 7.625 -12.369 1.00 68.81 86 LEU A O 1
ATOM 700 N N . LYS A 1 87 ? 20.674 6.831 -12.902 1.00 72.25 87 LYS A N 1
ATOM 701 C CA . LYS A 1 87 ? 20.631 7.258 -14.312 1.00 72.25 87 LYS A CA 1
ATOM 702 C C . LYS A 1 87 ? 19.913 6.252 -15.209 1.00 72.25 87 LYS A C 1
ATOM 704 O O . LYS A 1 87 ? 19.375 6.655 -16.231 1.00 72.25 87 LYS A O 1
ATOM 709 N N . GLU A 1 88 ? 19.908 4.980 -14.814 1.00 80.38 88 GLU A N 1
ATOM 710 C CA . GLU A 1 88 ? 19.213 3.868 -15.468 1.00 80.38 88 GLU A CA 1
ATOM 711 C C . GLU A 1 88 ? 18.737 2.890 -14.386 1.00 80.38 88 GLU A C 1
ATOM 713 O O . GLU A 1 88 ? 19.441 2.685 -13.390 1.00 80.38 88 GLU A O 1
ATOM 718 N N . HIS A 1 89 ? 17.557 2.297 -14.571 1.00 81.50 89 HIS A N 1
ATOM 719 C CA . HIS A 1 89 ? 17.003 1.288 -13.671 1.00 81.50 89 HIS A CA 1
ATOM 720 C C . HIS A 1 89 ? 17.022 -0.073 -14.370 1.00 81.50 89 HIS A C 1
ATOM 722 O O . HIS A 1 89 ? 16.458 -0.220 -15.443 1.00 81.50 89 HIS A O 1
ATOM 728 N N . THR A 1 90 ? 17.714 -1.048 -13.783 1.00 84.44 90 THR A N 1
ATOM 729 C CA . THR A 1 90 ? 17.830 -2.424 -14.314 1.00 84.44 90 THR A CA 1
ATOM 730 C C . THR A 1 90 ? 17.522 -3.478 -13.250 1.00 84.44 90 THR A C 1
ATOM 732 O O . THR A 1 90 ? 17.710 -4.672 -13.481 1.00 84.44 90 THR A O 1
ATOM 735 N N . ASP A 1 91 ? 17.087 -3.032 -12.068 1.00 86.81 91 ASP A N 1
ATOM 736 C CA . ASP A 1 91 ? 16.682 -3.910 -10.977 1.00 86.81 91 ASP A CA 1
ATOM 737 C C . ASP A 1 91 ? 15.323 -4.540 -11.314 1.00 86.81 91 ASP A C 1
ATOM 739 O O . ASP A 1 91 ? 14.497 -3.950 -12.007 1.00 86.81 91 ASP A O 1
ATOM 743 N N . VAL A 1 92 ? 15.101 -5.756 -10.827 1.00 92.12 92 VAL A N 1
ATOM 744 C CA . VAL A 1 92 ? 13.800 -6.431 -10.917 1.00 92.12 92 VAL A CA 1
ATOM 745 C C . VAL A 1 92 ? 12.833 -5.943 -9.836 1.00 92.12 92 VAL A C 1
ATOM 747 O O . VAL A 1 92 ? 11.653 -6.272 -9.878 1.00 92.12 92 VAL A O 1
ATOM 750 N N . HIS A 1 93 ? 13.307 -5.158 -8.869 1.00 91.31 93 HIS A N 1
ATOM 751 C CA . HIS A 1 93 ? 12.468 -4.518 -7.866 1.00 91.31 93 HIS A CA 1
ATOM 752 C C . HIS A 1 93 ? 12.202 -3.065 -8.234 1.00 91.31 93 HIS A C 1
ATOM 754 O O . HIS A 1 93 ? 13.134 -2.282 -8.426 1.00 91.31 93 HIS A O 1
ATOM 760 N N . SER A 1 94 ? 10.928 -2.674 -8.196 1.00 91.38 94 SER A N 1
ATOM 761 C CA . SER A 1 94 ? 10.548 -1.267 -8.284 1.00 91.38 94 SER A CA 1
ATOM 762 C C . SER A 1 94 ? 11.259 -0.422 -7.207 1.00 91.38 94 SER A C 1
ATOM 764 O O . SER A 1 94 ? 11.531 -0.912 -6.104 1.00 91.38 94 SER A O 1
ATOM 766 N N . PRO A 1 95 ? 11.525 0.872 -7.462 1.00 89.50 95 PRO A N 1
ATOM 767 C CA . PRO A 1 95 ? 12.031 1.787 -6.444 1.00 89.50 95 PRO A CA 1
ATOM 768 C C . PRO A 1 95 ? 11.153 1.801 -5.177 1.00 89.50 95 PRO A C 1
ATOM 770 O O . PRO A 1 95 ? 9.932 1.644 -5.283 1.00 89.50 95 PRO A O 1
ATOM 773 N N . PRO A 1 96 ? 11.718 2.048 -3.978 1.00 90.38 96 PRO A N 1
ATOM 774 C CA . PRO A 1 96 ? 10.972 1.954 -2.719 1.00 90.38 96 PRO A CA 1
ATOM 775 C C . PRO A 1 96 ? 9.668 2.769 -2.672 1.00 90.38 96 PRO A C 1
ATOM 777 O O . PRO A 1 96 ? 8.677 2.322 -2.103 1.00 90.38 96 PRO A O 1
ATOM 780 N N . GLN A 1 97 ? 9.619 3.937 -3.319 1.00 89.75 97 GLN A N 1
ATOM 781 C CA . GLN A 1 97 ? 8.425 4.793 -3.370 1.00 89.75 97 GLN A CA 1
ATOM 782 C C . GLN A 1 97 ? 7.288 4.131 -4.148 1.00 89.75 97 GLN A C 1
ATOM 784 O O . GLN A 1 97 ? 6.128 4.258 -3.761 1.00 89.75 97 GLN A O 1
ATOM 789 N N . LEU A 1 98 ? 7.615 3.416 -5.229 1.00 92.50 98 LEU A N 1
ATOM 790 C CA . LEU A 1 98 ? 6.651 2.641 -6.005 1.00 92.50 98 LEU A CA 1
ATOM 791 C C . LEU A 1 98 ? 6.203 1.408 -5.230 1.00 92.50 98 LEU A C 1
ATOM 793 O O . LEU A 1 98 ? 5.016 1.099 -5.244 1.00 92.50 98 LEU A O 1
ATOM 797 N N . ARG A 1 99 ? 7.119 0.735 -4.523 1.00 93.69 99 ARG A N 1
ATOM 798 C CA . ARG A 1 99 ? 6.761 -0.419 -3.686 1.00 93.69 99 ARG A CA 1
ATOM 799 C C . ARG A 1 99 ? 5.780 -0.014 -2.589 1.00 93.69 99 ARG A C 1
ATOM 801 O O . ARG A 1 99 ? 4.799 -0.706 -2.386 1.00 93.6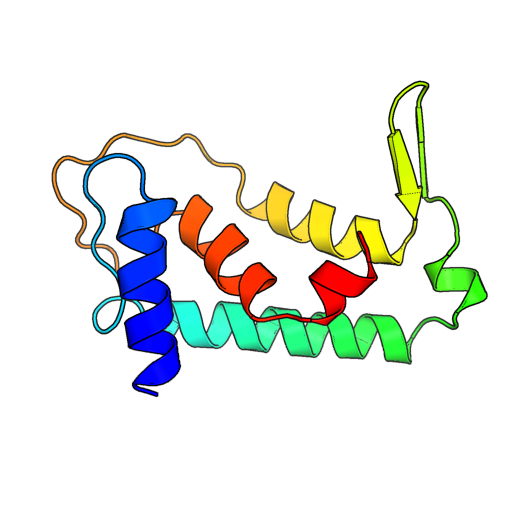9 99 ARG A O 1
ATOM 808 N N . VAL A 1 100 ? 5.950 1.159 -1.975 1.00 94.94 100 VAL A N 1
ATOM 809 C CA . VAL A 1 100 ? 4.981 1.679 -0.996 1.00 94.94 100 VAL A CA 1
ATOM 810 C C . VAL A 1 100 ? 3.691 2.156 -1.668 1.00 94.94 100 VAL A C 1
ATOM 812 O O . VAL A 1 100 ? 2.621 1.603 -1.418 1.00 94.94 100 VAL A O 1
ATOM 815 N N . ASN A 1 101 ? 3.771 3.184 -2.519 1.00 94.00 101 ASN A N 1
ATOM 816 C CA . ASN A 1 101 ? 2.588 3.872 -3.045 1.00 94.00 101 ASN A CA 1
ATOM 817 C C . ASN A 1 101 ? 1.818 3.012 -4.054 1.00 94.00 101 ASN A C 1
ATOM 819 O O . ASN A 1 101 ? 0.588 3.012 -4.054 1.00 94.00 101 ASN A O 1
ATOM 823 N N . GLY A 1 102 ? 2.522 2.252 -4.893 1.00 94.25 102 GLY A N 1
ATOM 824 C CA . GLY A 1 102 ? 1.923 1.337 -5.863 1.00 94.25 102 GLY A CA 1
ATOM 825 C C . GLY A 1 102 ? 1.109 0.235 -5.188 1.00 94.25 102 GLY A C 1
ATOM 826 O O . GLY A 1 102 ? 0.008 -0.061 -5.647 1.00 94.25 102 GLY A O 1
ATOM 827 N N . VAL A 1 103 ? 1.586 -0.293 -4.057 1.00 96.31 103 VAL A N 1
ATOM 828 C CA . VAL A 1 103 ? 0.855 -1.302 -3.279 1.00 96.31 103 VAL A CA 1
ATOM 829 C C . VAL A 1 103 ? -0.353 -0.700 -2.570 1.00 96.31 103 VAL A C 1
ATOM 831 O O . VAL A 1 103 ? -1.475 -1.164 -2.778 1.00 96.31 103 VAL A O 1
ATOM 834 N N . VAL A 1 104 ? -0.170 0.343 -1.750 1.00 96.69 104 VAL A N 1
ATOM 835 C CA . VAL A 1 104 ? -1.272 0.844 -0.905 1.00 96.69 104 VAL A CA 1
ATOM 836 C C . VAL A 1 104 ? -2.401 1.484 -1.718 1.00 96.69 104 VAL A C 1
ATOM 838 O O . VAL A 1 104 ? -3.554 1.433 -1.304 1.00 96.69 104 VAL A O 1
ATOM 841 N N . THR A 1 105 ? -2.116 2.010 -2.915 1.00 95.31 105 THR A N 1
ATOM 842 C CA . THR A 1 105 ? -3.157 2.519 -3.833 1.00 95.31 105 THR A CA 1
ATOM 843 C C . THR A 1 105 ? -4.045 1.420 -4.422 1.00 95.31 105 THR A C 1
ATOM 845 O O . THR A 1 105 ? -5.139 1.712 -4.899 1.00 95.31 105 THR A O 1
ATOM 848 N N . GLN A 1 106 ? -3.617 0.156 -4.356 1.00 95.81 106 GLN A N 1
ATOM 849 C CA . GLN A 1 106 ? -4.404 -1.014 -4.755 1.00 95.81 106 GLN A CA 1
ATOM 850 C C . GLN A 1 106 ? -5.125 -1.675 -3.567 1.00 95.81 106 GLN A C 1
ATOM 852 O O . GLN A 1 106 ? -5.690 -2.761 -3.722 1.00 95.81 106 GLN A O 1
ATOM 857 N N . MET A 1 107 ? -5.119 -1.051 -2.386 1.00 97.56 107 MET A N 1
ATOM 858 C CA . MET A 1 107 ? -5.766 -1.559 -1.175 1.00 97.56 107 MET A CA 1
ATOM 859 C C . MET A 1 107 ? -6.847 -0.579 -0.697 1.00 97.56 107 MET A C 1
ATOM 861 O O . MET A 1 107 ? -6.511 0.425 -0.069 1.00 97.56 107 MET A O 1
ATOM 865 N N . PRO A 1 108 ? -8.148 -0.831 -0.943 1.00 97.38 108 PRO A N 1
ATOM 866 C CA . PRO A 1 108 ? -9.213 0.008 -0.378 1.00 97.38 108 PRO A CA 1
ATOM 867 C C . PRO A 1 108 ? -9.163 0.073 1.157 1.00 97.38 108 PRO A C 1
ATOM 869 O O . PRO A 1 108 ? -9.613 1.044 1.757 1.00 97.38 108 PRO A O 1
ATOM 872 N N . GLU A 1 109 ? -8.578 -0.936 1.799 1.00 97.44 109 GLU A N 1
ATOM 873 C CA . GLU A 1 109 ? -8.311 -0.999 3.232 1.00 97.44 109 GLU A CA 1
ATOM 874 C C . GLU A 1 109 ? -7.427 0.155 3.716 1.00 97.44 109 GLU A C 1
ATOM 876 O O . GLU A 1 109 ? -7.676 0.701 4.788 1.00 97.44 109 GLU A O 1
ATOM 881 N N . PHE A 1 110 ? -6.441 0.568 2.912 1.00 98.12 110 PHE A N 1
ATOM 882 C CA . PHE A 1 110 ? -5.613 1.732 3.217 1.00 98.12 110 PHE A CA 1
ATOM 883 C C . PHE A 1 110 ? -6.465 3.004 3.244 1.00 98.12 110 PHE A C 1
ATOM 885 O O . PHE A 1 110 ? -6.412 3.755 4.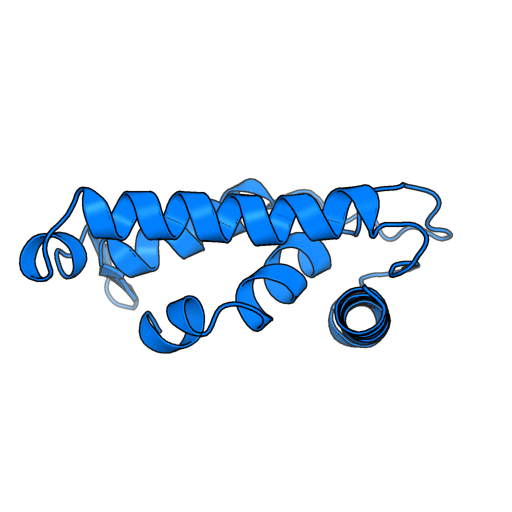212 1.00 98.12 110 PHE A O 1
ATOM 892 N N . SER A 1 111 ? -7.317 3.208 2.236 1.00 97.38 111 SER A N 1
ATOM 893 C CA . SER A 1 111 ? -8.232 4.357 2.186 1.00 97.38 111 SER A CA 1
ATOM 894 C C . SER A 1 111 ? -9.308 4.349 3.272 1.00 97.38 111 SER A C 1
ATOM 896 O O . SER A 1 111 ? -9.877 5.390 3.556 1.00 97.38 111 SER A O 1
ATOM 898 N N . ASN A 1 112 ? -9.631 3.195 3.856 1.00 96.31 112 ASN A N 1
ATOM 899 C CA . ASN A 1 112 ? -10.563 3.126 4.983 1.00 96.31 112 ASN A CA 1
ATOM 900 C C . ASN A 1 112 ? -9.874 3.413 6.324 1.00 96.31 112 ASN A C 1
ATOM 902 O O . ASN A 1 112 ? -10.531 3.852 7.266 1.00 96.31 112 ASN A O 1
ATOM 906 N N . ALA A 1 113 ? -8.573 3.130 6.425 1.00 96.19 113 ALA A N 1
ATOM 907 C CA . ALA A 1 113 ? -7.796 3.347 7.639 1.00 96.19 113 ALA A CA 1
ATOM 908 C C . ALA A 1 113 ? -7.399 4.822 7.849 1.00 96.19 113 ALA A C 1
ATOM 910 O O . ALA A 1 113 ? -7.127 5.207 8.989 1.00 96.19 113 ALA A O 1
ATOM 911 N N . PHE A 1 114 ? -7.359 5.634 6.787 1.00 95.62 114 PHE A N 1
ATOM 912 C CA . PHE A 1 114 ? -6.944 7.046 6.790 1.00 95.62 114 PHE A CA 1
ATOM 913 C C . PHE A 1 114 ? -8.020 7.956 6.202 1.00 95.62 114 PHE A C 1
ATOM 915 O O . PHE A 1 114 ? -8.238 9.040 6.789 1.00 95.62 114 PHE A O 1
#

Organism: NCBI:txid1317129

Secondary structure (DSSP, 8-state):
-HHHHHHHHHHHHHH--BS---TTTTHHHHHHHHHHHHHHHHHHHHHS-HHHHT-EEEEETTEEEEHHHHHHHHHHHHT------BSS---SSPPHHHHHHHHHTT-HHHHHH-

InterPro domains:
  IPR000718 Peptidase M13 [PS51885] (1-114)
  IPR000718 Peptidase M13 [PTHR11733] (2-114)
  IPR018497 Peptidase M13, C-terminal domain [PF01431] (3-114)
  IPR024079 Metallopeptidase, catalytic domain superfamily [G3DSA:3.40.390.10] (1-114)